Protein AF-A0A0D3DMX8-F1 (afdb_monomer_lite)

Sequence (110 aa):
MVQSGLGWYGVAQKTSNSKWLSYILDQTAVYVVFSGASAAAQHSLLVVTGSRELQWMKWCYKFTRFCFQIGSAIILNYIAVVLMVILSFLSAFNLFRLYSPKRYFQFKSS

Foldseek 3Di:
DPPVVVPPVPPPVPDDPPLVVVLVVLVVVLVVLVVVLVVLVVVLVCLCPPDVVVVGDNPCVPVVVVSVVSVVVSVVSVVVSVVSVVVSVVSVVVVCVVVPDPVVPPPPPD

Structure (mmCIF, N/CA/C/O backbone):
data_AF-A0A0D3DMX8-F1
#
_entry.id   AF-A0A0D3DMX8-F1
#
loop_
_atom_site.group_PDB
_atom_site.id
_atom_site.type_symbol
_atom_site.label_atom_id
_atom_site.label_alt_id
_atom_site.label_comp_id
_atom_site.label_asym_id
_atom_site.label_entity_id
_atom_site.label_seq_id
_atom_site.pdbx_PDB_ins_code
_atom_site.Cartn_x
_atom_site.Cartn_y
_atom_site.Cartn_z
_atom_site.occupancy
_atom_site.B_iso_or_equiv
_atom_site.auth_seq_id
_atom_site.auth_comp_id
_atom_site.auth_asym_id
_atom_site.auth_atom_id
_atom_site.pdbx_PDB_model_num
ATOM 1 N N . MET A 1 1 ? 20.247 2.653 5.549 1.00 36.25 1 MET A N 1
ATOM 2 C CA . MET A 1 1 ? 19.306 3.683 6.055 1.00 36.25 1 MET A CA 1
ATOM 3 C C . MET A 1 1 ? 18.175 3.067 6.896 1.00 36.25 1 MET A C 1
ATOM 5 O O . MET A 1 1 ? 17.082 3.610 6.954 1.00 36.25 1 MET A O 1
ATOM 9 N N . VAL A 1 2 ? 18.442 1.959 7.598 1.00 40.06 2 VAL A N 1
ATOM 10 C CA . VAL A 1 2 ? 17.553 1.346 8.600 1.00 40.06 2 VAL A CA 1
ATOM 1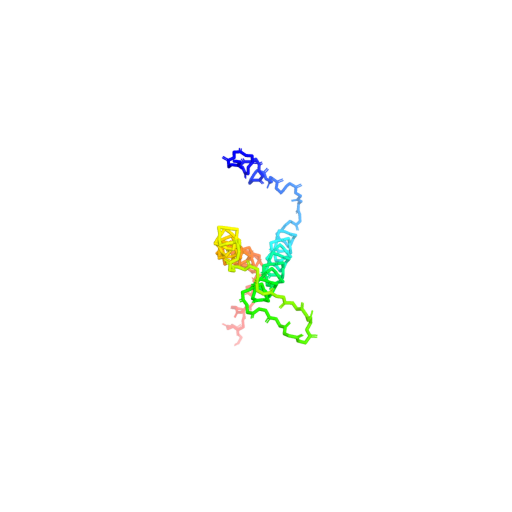1 C C . VAL A 1 2 ? 18.128 1.730 9.960 1.00 40.06 2 VAL A C 1
ATOM 13 O O . VAL A 1 2 ? 18.857 0.964 10.564 1.00 40.06 2 VAL A O 1
ATOM 16 N N . GLN A 1 3 ? 17.950 2.983 10.376 1.00 34.47 3 GLN A N 1
ATOM 17 C CA . GLN A 1 3 ? 18.284 3.371 11.759 1.00 34.47 3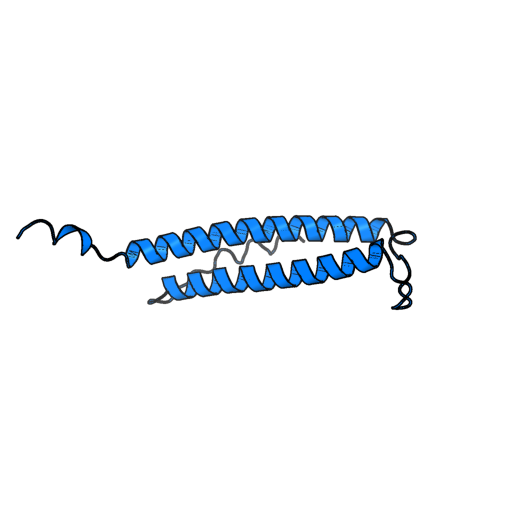 GLN A CA 1
ATOM 18 C C . GLN A 1 3 ? 17.493 4.584 12.265 1.00 34.47 3 GLN A C 1
ATOM 20 O O . GLN A 1 3 ? 17.427 4.805 13.465 1.00 34.47 3 GLN A O 1
ATOM 25 N N . SER A 1 4 ? 16.799 5.314 11.384 1.00 41.50 4 SER A N 1
ATOM 26 C CA . SER A 1 4 ? 15.938 6.445 11.777 1.00 41.50 4 SER A CA 1
ATOM 27 C C . SER A 1 4 ? 14.445 6.087 11.884 1.00 41.50 4 SER A C 1
ATOM 29 O O . SER A 1 4 ? 13.669 6.850 12.449 1.00 41.50 4 SER A O 1
ATOM 31 N N . GLY A 1 5 ? 14.023 4.919 11.377 1.00 41.75 5 GLY A N 1
ATOM 32 C CA . GLY A 1 5 ? 12.617 4.468 11.400 1.00 41.75 5 GLY A CA 1
ATOM 33 C C . GLY A 1 5 ? 12.126 4.002 12.773 1.00 41.75 5 GLY A C 1
ATOM 34 O O . GLY A 1 5 ? 10.944 3.730 12.958 1.00 41.75 5 GLY A O 1
ATOM 35 N N . LEU A 1 6 ? 13.046 3.949 13.734 1.00 45.47 6 LEU A N 1
ATOM 36 C CA . LEU A 1 6 ? 12.823 3.511 15.097 1.00 45.47 6 LEU A CA 1
ATOM 37 C C . LEU A 1 6 ? 12.587 4.708 16.072 1.00 45.47 6 LEU A C 1
ATOM 39 O O . LEU A 1 6 ? 12.580 4.577 17.287 1.00 45.47 6 LEU A O 1
ATOM 43 N N . GLY A 1 7 ? 12.382 5.923 15.556 1.00 41.09 7 GLY A N 1
ATOM 44 C CA . GLY A 1 7 ? 11.988 7.090 16.369 1.00 41.09 7 GLY A CA 1
ATOM 45 C C . GLY A 1 7 ? 10.478 7.357 16.399 1.00 41.09 7 GLY A C 1
ATOM 46 O O . GLY A 1 7 ? 9.987 8.017 17.309 1.00 41.09 7 GLY A O 1
ATOM 47 N N . TRP A 1 8 ? 9.728 6.841 15.416 1.00 39.66 8 TRP A N 1
ATOM 48 C CA . TRP A 1 8 ? 8.326 7.221 15.173 1.00 39.66 8 TRP A CA 1
ATOM 49 C C . TRP A 1 8 ? 7.280 6.312 15.817 1.00 39.66 8 TRP A C 1
ATOM 51 O O . TRP A 1 8 ? 6.148 6.735 16.012 1.00 39.66 8 TRP A O 1
ATOM 61 N N . TYR A 1 9 ? 7.617 5.090 16.222 1.00 44.78 9 TYR A N 1
ATOM 62 C CA . TYR A 1 9 ? 6.679 4.271 17.009 1.00 44.78 9 TYR A CA 1
ATOM 63 C C . TYR A 1 9 ? 6.468 4.806 18.436 1.00 44.78 9 TYR A C 1
ATOM 65 O O . TYR A 1 9 ? 5.640 4.291 19.179 1.00 44.78 9 TYR A O 1
ATOM 73 N N . GLY A 1 10 ? 7.194 5.864 18.809 1.00 39.78 10 GLY A N 1
ATOM 74 C CA . GLY A 1 10 ? 6.958 6.680 19.990 1.00 39.78 10 GLY A CA 1
ATOM 75 C C . GLY A 1 10 ? 5.982 7.834 19.754 1.00 39.78 10 GLY A C 1
ATOM 76 O O . GLY A 1 10 ? 6.072 8.827 20.473 1.00 39.78 10 GLY A O 1
ATOM 77 N N . VAL A 1 11 ? 5.054 7.758 18.786 1.00 50.31 11 VAL A N 1
ATOM 78 C CA . VAL A 1 11 ? 3.878 8.643 18.818 1.00 50.31 11 VAL A CA 1
ATOM 79 C C . VAL A 1 11 ? 3.054 8.248 20.044 1.00 50.31 11 VAL A C 1
ATOM 81 O O . VAL A 1 11 ? 2.113 7.460 19.986 1.00 50.31 11 VAL A O 1
ATOM 84 N N . ALA A 1 12 ? 3.416 8.823 21.187 1.00 44.53 12 ALA A N 1
ATOM 85 C CA . ALA A 1 12 ? 2.503 9.022 22.287 1.00 44.53 12 ALA A CA 1
ATOM 86 C C . ALA A 1 12 ? 1.345 9.862 21.729 1.00 44.53 12 ALA A C 1
ATOM 88 O O . ALA A 1 12 ? 1.436 11.086 21.638 1.00 44.53 12 ALA A O 1
ATOM 89 N N . GLN A 1 13 ? 0.270 9.198 21.294 1.00 54.62 13 GLN A N 1
ATOM 90 C CA . GLN A 1 13 ? -1.016 9.817 20.973 1.00 54.62 13 GLN A CA 1
ATOM 91 C C . GLN A 1 13 ? -1.587 10.423 22.266 1.00 54.62 13 GLN A C 1
ATOM 93 O O . GLN A 1 13 ? -2.478 9.871 22.907 1.00 54.62 13 GLN A O 1
ATOM 98 N N . LYS A 1 14 ? -1.037 11.564 22.691 1.00 48.69 14 LYS A N 1
ATOM 99 C CA . LYS A 1 14 ? -1.546 12.362 23.802 1.00 48.69 14 LYS A CA 1
ATOM 100 C C . LYS A 1 14 ? -2.614 13.307 23.263 1.00 48.69 14 LYS A C 1
ATOM 102 O O . LYS A 1 14 ? -2.364 14.472 22.991 1.00 48.69 14 LYS A O 1
ATOM 107 N N . THR A 1 15 ? -3.825 12.793 23.116 1.00 48.72 15 THR A N 1
ATOM 108 C CA . THR A 1 15 ? -5.046 13.605 23.143 1.00 48.72 15 THR A CA 1
ATOM 109 C C . THR A 1 15 ? -6.149 12.781 23.811 1.00 48.72 15 THR A C 1
ATOM 111 O O . THR A 1 15 ? -5.986 11.575 23.996 1.00 48.72 15 THR A O 1
ATOM 114 N N . SER A 1 16 ? -7.226 13.398 24.282 1.00 47.34 16 SER A N 1
ATOM 115 C CA . SER A 1 16 ? -8.136 12.821 25.286 1.00 47.34 16 SER A CA 1
ATOM 116 C C . SER A 1 16 ? -9.427 12.196 24.708 1.00 47.34 16 SER A C 1
ATOM 118 O O . SER A 1 16 ? -10.254 11.720 25.477 1.00 47.34 16 SER A O 1
ATOM 120 N N . ASN A 1 17 ? -9.597 12.151 23.373 1.00 54.75 17 ASN A N 1
ATOM 121 C CA . ASN A 1 17 ? -10.807 11.690 22.643 1.00 54.75 17 ASN A CA 1
ATOM 122 C C . ASN A 1 17 ? -10.510 10.597 21.569 1.00 54.75 17 ASN A C 1
ATOM 124 O O . ASN A 1 17 ? -11.193 10.466 20.557 1.00 54.75 17 ASN A O 1
ATOM 128 N N . SER A 1 18 ? -9.446 9.813 21.757 1.00 68.81 18 SER A N 1
ATOM 129 C CA . SER A 1 18 ? -8.458 9.547 20.685 1.00 68.81 18 SER A CA 1
ATOM 130 C C . SER A 1 18 ? -8.512 8.224 19.927 1.00 68.81 18 SER A C 1
ATOM 132 O O . SER A 1 18 ? -7.710 8.017 19.020 1.00 68.81 18 SER A O 1
ATOM 134 N N . LYS A 1 19 ? -9.435 7.315 20.249 1.00 78.69 19 LYS A N 1
ATOM 135 C CA . LYS A 1 19 ? -9.480 5.995 19.584 1.00 78.69 19 LYS A CA 1
ATOM 136 C C . LYS A 1 19 ? -10.020 6.070 18.153 1.00 78.69 19 LYS A C 1
ATOM 138 O O . LYS A 1 19 ? -9.519 5.377 17.276 1.00 78.69 19 LYS A O 1
ATOM 143 N N . TRP A 1 20 ? -10.989 6.955 17.912 1.00 82.62 20 TRP A N 1
ATOM 144 C CA . TRP A 1 20 ? -11.506 7.239 16.568 1.00 82.62 20 TRP A CA 1
ATOM 145 C C . TRP A 1 20 ? -10.447 7.875 15.666 1.00 82.62 20 TRP A C 1
ATOM 147 O O . TRP A 1 20 ? -10.331 7.495 14.506 1.00 82.62 20 TRP A O 1
ATOM 157 N N . LEU A 1 21 ? -9.651 8.805 16.205 1.00 85.56 21 LEU A N 1
ATOM 158 C CA . LEU A 1 21 ? -8.586 9.463 15.449 1.00 85.56 21 LEU A CA 1
ATOM 159 C C . LEU A 1 21 ? -7.505 8.461 15.027 1.00 85.56 21 LEU A C 1
ATOM 161 O O . LEU A 1 21 ? -7.133 8.450 13.860 1.00 85.56 21 LEU A O 1
ATOM 165 N N . SER A 1 22 ? -7.062 7.588 15.940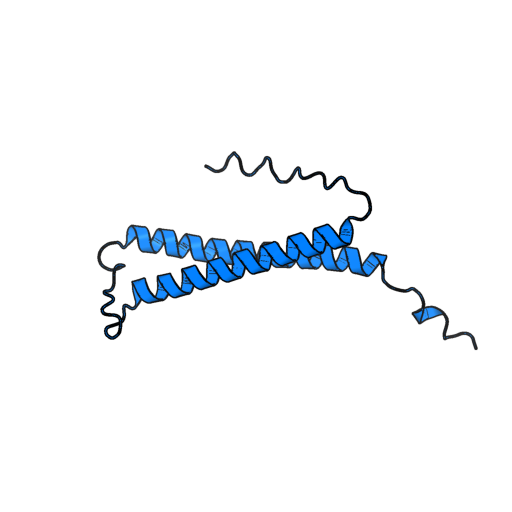 1.00 83.44 22 SER A N 1
ATOM 166 C CA . SER A 1 22 ? -6.104 6.523 15.610 1.00 83.44 22 SER A CA 1
ATOM 167 C C . SER A 1 22 ? -6.643 5.612 14.510 1.00 83.44 22 SER A C 1
ATOM 169 O O . SER A 1 22 ? -5.948 5.382 13.531 1.00 83.44 22 SER A O 1
ATOM 171 N N . TYR A 1 23 ? -7.899 5.164 14.618 1.00 87.94 23 TYR A N 1
ATOM 172 C CA . TYR A 1 23 ? -8.518 4.322 13.594 1.00 87.94 23 TYR A CA 1
ATOM 173 C C . TYR A 1 23 ? -8.576 5.008 12.222 1.00 87.94 23 TYR A C 1
ATOM 175 O O . TYR A 1 23 ? -8.207 4.401 11.221 1.00 87.94 23 TYR A O 1
ATOM 183 N N . ILE A 1 24 ? -8.994 6.278 12.163 1.00 90.38 24 ILE A N 1
ATOM 184 C CA . ILE A 1 24 ? -9.042 7.035 10.903 1.00 90.38 24 ILE A CA 1
ATOM 185 C C . ILE A 1 24 ? -7.636 7.203 10.318 1.00 90.38 24 ILE A C 1
ATOM 187 O O . ILE A 1 24 ? -7.467 7.027 9.116 1.00 90.38 24 ILE A O 1
ATOM 191 N N . LEU A 1 25 ? -6.633 7.515 11.143 1.00 89.94 25 LEU A N 1
ATOM 192 C CA . LEU A 1 25 ? -5.241 7.652 10.703 1.00 89.94 25 LEU A CA 1
ATOM 193 C C . LEU A 1 25 ? -4.665 6.332 10.178 1.00 89.94 25 LEU A C 1
ATOM 195 O O . LEU A 1 25 ? -4.054 6.316 9.111 1.00 89.94 25 LEU A O 1
ATOM 199 N N . ASP A 1 26 ? -4.891 5.225 10.888 1.00 91.69 26 ASP A N 1
ATOM 200 C CA . ASP A 1 26 ? -4.467 3.893 10.450 1.00 91.69 26 ASP A CA 1
ATOM 201 C C . ASP A 1 26 ? -5.122 3.547 9.104 1.00 91.69 26 ASP A C 1
ATOM 203 O O . ASP A 1 26 ? -4.464 3.087 8.171 1.00 91.69 26 ASP A O 1
ATOM 207 N N . GLN A 1 27 ? -6.421 3.822 8.977 1.00 91.88 27 GLN A N 1
ATOM 208 C CA . GLN A 1 27 ? -7.188 3.531 7.774 1.00 91.88 27 GLN A CA 1
ATOM 209 C C . GLN A 1 27 ? -6.734 4.375 6.571 1.00 91.88 27 GLN A C 1
ATOM 211 O O . GLN A 1 27 ? -6.583 3.841 5.470 1.00 91.88 27 GLN A O 1
ATOM 216 N N . THR A 1 28 ? -6.506 5.681 6.745 1.00 94.44 28 THR A N 1
ATOM 217 C CA . THR A 1 28 ? -6.036 6.556 5.657 1.00 94.44 28 THR A CA 1
ATOM 218 C C . THR A 1 28 ? -4.627 6.184 5.209 1.00 94.44 28 THR A C 1
ATOM 220 O O . THR A 1 28 ? -4.372 6.153 4.004 1.00 94.44 28 THR A O 1
ATOM 223 N N . ALA A 1 29 ? -3.737 5.831 6.140 1.00 92.81 29 ALA A N 1
ATOM 224 C CA . ALA A 1 29 ? -2.386 5.381 5.822 1.00 92.81 29 ALA A CA 1
ATOM 225 C C . ALA A 1 29 ? -2.396 4.135 4.920 1.00 92.81 29 ALA A C 1
ATOM 227 O O . ALA A 1 29 ? -1.734 4.137 3.880 1.00 92.81 29 ALA A O 1
ATOM 228 N N . VAL A 1 30 ? -3.203 3.116 5.249 1.00 95.38 30 VAL A N 1
ATOM 229 C CA . VAL A 1 30 ? -3.355 1.908 4.414 1.00 95.38 30 VAL A CA 1
ATOM 230 C C . VAL A 1 30 ? -3.779 2.268 2.992 1.00 95.38 30 VAL A C 1
ATOM 232 O O . VAL A 1 30 ? -3.171 1.797 2.031 1.00 95.38 30 VAL A O 1
ATOM 235 N N . TYR A 1 31 ? -4.807 3.109 2.840 1.00 95.06 31 TYR A N 1
ATOM 236 C CA . TYR A 1 31 ? -5.338 3.467 1.523 1.00 95.06 31 TYR A CA 1
ATOM 237 C C . TYR A 1 31 ? -4.323 4.227 0.664 1.00 95.06 31 TYR A C 1
ATOM 239 O O . TYR A 1 31 ? -4.181 3.946 -0.530 1.00 95.06 31 TYR A O 1
ATOM 247 N N . VAL A 1 32 ? -3.586 5.167 1.257 1.00 96.44 32 VAL A N 1
ATOM 248 C CA . VAL A 1 32 ? -2.563 5.941 0.540 1.00 96.44 32 VAL A CA 1
ATOM 249 C C . VAL A 1 32 ? -1.409 5.038 0.104 1.00 96.44 32 VAL A C 1
ATOM 251 O O . VAL A 1 32 ? -0.991 5.087 -1.052 1.00 96.44 32 VAL A O 1
ATOM 254 N N . VAL A 1 33 ? -0.926 4.160 0.984 1.00 95.56 33 VAL A N 1
ATOM 255 C CA . VAL A 1 33 ? 0.174 3.244 0.650 1.00 95.56 33 VAL A CA 1
ATOM 256 C C . VAL A 1 33 ? -0.260 2.230 -0.411 1.00 95.56 33 VAL A C 1
ATOM 258 O O . VAL A 1 33 ? 0.460 2.027 -1.387 1.00 95.56 33 VAL A O 1
ATOM 261 N N . PHE A 1 34 ? -1.457 1.651 -0.289 1.00 96.44 34 PHE A N 1
ATOM 262 C CA . PHE A 1 34 ? -1.992 0.698 -1.265 1.00 96.44 34 PHE A CA 1
ATOM 263 C C . PHE A 1 34 ? -2.212 1.319 -2.650 1.00 96.44 34 PHE A C 1
ATOM 265 O O . PHE A 1 34 ? -1.869 0.709 -3.668 1.00 96.44 34 PHE A O 1
ATOM 272 N N . SER A 1 35 ? -2.756 2.537 -2.708 1.00 97.12 35 SER A N 1
ATOM 273 C CA . SER A 1 35 ? -2.947 3.254 -3.974 1.00 97.12 35 SER A CA 1
ATOM 274 C C . SER A 1 35 ? -1.610 3.597 -4.635 1.00 97.12 35 SER A C 1
ATOM 276 O O . SER A 1 35 ? -1.430 3.32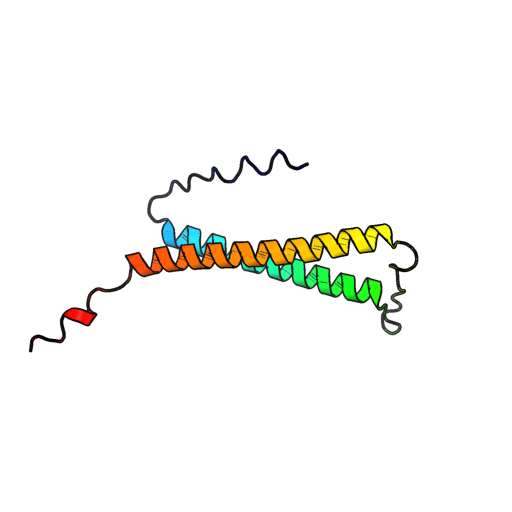2 -5.822 1.00 97.12 35 SER A O 1
ATOM 278 N N . GLY A 1 36 ? -0.633 4.087 -3.864 1.00 96.12 36 GLY A N 1
ATOM 279 C CA . GLY A 1 36 ? 0.724 4.343 -4.348 1.00 96.12 36 GLY A CA 1
ATOM 280 C C . GLY A 1 36 ? 1.432 3.077 -4.841 1.00 96.12 36 GLY A C 1
ATOM 281 O O . GLY A 1 36 ? 2.023 3.082 -5.921 1.00 96.12 36 GLY A O 1
ATOM 282 N N . ALA A 1 37 ? 1.325 1.970 -4.100 1.00 95.94 37 ALA A N 1
ATOM 283 C CA . ALA A 1 37 ? 1.875 0.674 -4.498 1.00 95.94 37 ALA A CA 1
ATOM 284 C C . ALA A 1 37 ? 1.255 0.174 -5.810 1.00 95.94 37 ALA A C 1
ATOM 286 O O . ALA A 1 37 ? 1.973 -0.296 -6.690 1.00 95.94 37 ALA A O 1
ATOM 287 N N . SER A 1 38 ? -0.059 0.340 -5.970 1.00 96.31 38 SER A N 1
ATOM 288 C CA . SER A 1 38 ? -0.785 -0.068 -7.175 1.00 96.31 38 SER A CA 1
ATOM 289 C C . SER A 1 38 ? -0.407 0.776 -8.392 1.00 96.31 38 SER A C 1
ATOM 291 O O . SER A 1 38 ? -0.169 0.223 -9.465 1.00 96.31 38 SER A O 1
ATOM 293 N N . ALA A 1 39 ? -0.259 2.093 -8.227 1.00 96.81 39 ALA A N 1
ATOM 294 C CA . ALA A 1 39 ? 0.239 2.970 -9.287 1.00 96.81 39 ALA A CA 1
ATOM 295 C C . ALA A 1 39 ? 1.674 2.592 -9.704 1.00 96.81 39 ALA A C 1
ATOM 297 O O . ALA A 1 39 ? 1.975 2.481 -10.894 1.00 96.81 39 ALA A O 1
ATOM 298 N N . ALA A 1 40 ? 2.552 2.316 -8.733 1.00 94.88 40 ALA A N 1
ATOM 299 C CA . ALA A 1 40 ? 3.915 1.860 -8.999 1.00 94.88 40 ALA A CA 1
ATOM 300 C C . ALA A 1 40 ? 3.951 0.482 -9.685 1.00 94.88 40 ALA A C 1
ATOM 302 O O . ALA A 1 40 ? 4.772 0.259 -10.579 1.00 94.88 40 ALA A O 1
ATOM 303 N N . ALA A 1 41 ? 3.054 -0.432 -9.308 1.00 95.25 41 ALA A N 1
ATOM 304 C CA . ALA A 1 41 ? 2.919 -1.746 -9.927 1.00 95.25 41 ALA A CA 1
ATOM 305 C C . ALA A 1 41 ? 2.466 -1.640 -11.388 1.00 95.25 41 ALA A C 1
ATOM 307 O O . ALA A 1 41 ? 3.092 -2.235 -12.262 1.00 95.25 41 ALA A O 1
ATOM 308 N N . GLN A 1 42 ? 1.443 -0.831 -11.674 1.00 94.44 42 GLN A N 1
ATOM 309 C CA . GLN A 1 42 ? 0.984 -0.570 -13.043 1.00 94.44 42 GLN A CA 1
ATOM 310 C C . GLN A 1 42 ? 2.088 0.043 -13.903 1.00 94.44 42 GLN A C 1
ATOM 312 O O . GLN A 1 42 ? 2.335 -0.418 -15.017 1.00 94.44 42 GLN A O 1
ATOM 317 N N . HIS A 1 43 ? 2.802 1.033 -13.366 1.00 92.44 43 HIS A N 1
ATOM 318 C CA . HIS A 1 43 ? 3.943 1.615 -14.059 1.00 92.44 43 HIS A CA 1
ATOM 319 C C . HIS A 1 43 ? 5.021 0.559 -14.334 1.00 92.44 43 HIS A C 1
ATOM 321 O O . HIS A 1 43 ? 5.517 0.458 -15.449 1.00 92.44 43 HIS A O 1
ATOM 327 N N . SER A 1 44 ? 5.322 -0.304 -13.365 1.00 91.94 44 SER A N 1
ATOM 328 C CA . SER A 1 44 ? 6.318 -1.369 -13.529 1.00 91.94 44 SER A CA 1
ATOM 329 C C . SER A 1 44 ? 5.907 -2.417 -14.563 1.00 91.94 44 SER A C 1
ATOM 331 O O . SER A 1 44 ? 6.757 -2.899 -15.310 1.00 91.94 44 SER A O 1
ATOM 333 N N . LEU A 1 45 ? 4.613 -2.733 -14.670 1.00 91.00 45 LEU A N 1
ATOM 334 C CA . LEU A 1 45 ? 4.093 -3.605 -15.724 1.00 91.00 45 LEU A CA 1
ATOM 335 C C . LEU A 1 45 ? 4.356 -3.011 -17.105 1.00 91.00 45 LEU A C 1
ATOM 337 O O . LEU A 1 45 ? 4.913 -3.705 -17.952 1.00 91.00 45 LEU A O 1
ATOM 341 N N . LEU A 1 46 ? 4.065 -1.720 -17.298 1.00 91.06 46 LEU A N 1
ATOM 342 C CA . LEU A 1 46 ? 4.381 -1.022 -18.545 1.00 91.06 46 LEU A CA 1
ATOM 343 C C . LEU A 1 46 ? 5.883 -1.123 -18.871 1.00 91.06 46 LEU A C 1
ATOM 345 O O . LEU A 1 46 ? 6.246 -1.269 -20.037 1.00 91.06 46 LEU A O 1
ATOM 349 N N . VAL A 1 47 ? 6.764 -1.074 -17.859 1.00 89.69 47 VAL A N 1
ATOM 350 C CA . VAL A 1 47 ? 8.228 -1.048 -18.059 1.00 89.69 47 VAL A CA 1
ATOM 351 C C . VAL A 1 47 ? 8.723 -2.407 -18.564 1.00 89.69 47 VAL A C 1
ATOM 353 O O . VAL A 1 47 ? 9.666 -2.481 -19.362 1.00 89.69 47 VAL A O 1
ATOM 356 N N . VAL A 1 48 ? 8.077 -3.484 -18.107 1.00 89.19 48 VAL A N 1
ATOM 357 C CA . VAL A 1 48 ? 8.392 -4.873 -18.460 1.00 89.19 48 VAL A CA 1
ATOM 358 C C . VAL A 1 48 ? 7.752 -5.271 -19.793 1.00 89.19 48 VAL A C 1
ATOM 360 O O . VAL A 1 48 ? 8.423 -5.861 -20.645 1.00 89.19 48 VAL A O 1
ATOM 363 N N . THR A 1 49 ? 6.470 -4.962 -20.003 1.00 89.81 49 THR A N 1
ATOM 364 C CA . THR A 1 49 ? 5.735 -5.371 -21.209 1.00 89.81 49 THR A CA 1
ATOM 365 C C . THR A 1 49 ? 6.008 -4.455 -22.396 1.00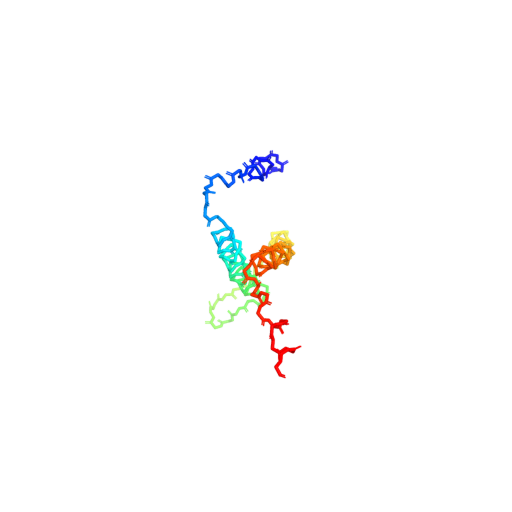 89.81 49 THR A C 1
ATOM 367 O O . THR A 1 49 ? 6.029 -4.930 -23.532 1.00 89.81 49 THR A O 1
ATOM 370 N N . GLY A 1 50 ? 6.253 -3.166 -22.154 1.00 86.31 50 GLY A N 1
ATOM 371 C CA . GLY A 1 50 ? 6.222 -2.133 -23.188 1.00 86.31 50 GLY A CA 1
ATOM 372 C C . GLY A 1 50 ? 4.824 -1.980 -23.800 1.00 86.31 50 GLY A C 1
ATOM 373 O O . GLY A 1 50 ? 3.924 -2.790 -23.569 1.00 86.31 50 GLY A O 1
ATOM 374 N N . SER A 1 51 ? 4.626 -0.934 -24.595 1.00 85.88 51 SER A N 1
ATOM 375 C CA . SER A 1 51 ? 3.400 -0.735 -25.374 1.00 85.88 51 SER A CA 1
ATOM 376 C C . SER A 1 51 ? 3.712 0.026 -26.659 1.00 85.88 51 SER A C 1
ATOM 378 O O . SER A 1 51 ? 4.327 1.088 -26.632 1.00 85.88 51 SER A O 1
ATOM 380 N N . ARG A 1 52 ? 3.307 -0.528 -27.808 1.00 80.06 52 ARG A N 1
ATOM 381 C CA . ARG A 1 52 ? 3.553 0.110 -29.113 1.00 80.06 52 ARG A CA 1
ATOM 382 C C . ARG A 1 52 ? 2.684 1.352 -29.312 1.00 80.06 52 ARG A C 1
ATOM 384 O O . ARG A 1 52 ? 3.192 2.352 -29.800 1.00 80.06 52 ARG A O 1
ATOM 391 N N . GLU A 1 53 ? 1.443 1.307 -28.829 1.00 84.62 53 GLU A N 1
ATOM 392 C CA . GLU A 1 53 ? 0.474 2.409 -28.912 1.00 84.62 53 GLU A CA 1
ATOM 393 C C . GLU A 1 53 ? 0.933 3.674 -28.170 1.00 84.62 53 GLU A C 1
ATOM 395 O O . GLU A 1 53 ? 0.689 4.784 -28.627 1.00 84.62 53 GLU A O 1
ATOM 400 N N . LEU A 1 54 ? 1.645 3.520 -27.047 1.00 83.38 54 LEU A N 1
ATOM 401 C CA . LEU A 1 54 ? 2.199 4.639 -26.270 1.00 83.38 54 LEU A CA 1
ATOM 402 C C . LEU A 1 54 ? 3.658 4.950 -26.654 1.00 83.38 54 LEU A C 1
ATOM 404 O O . LEU A 1 54 ? 4.337 5.688 -25.942 1.00 83.38 54 LEU A O 1
ATOM 408 N N . GLN A 1 55 ? 4.170 4.335 -27.731 1.00 84.00 55 GLN A N 1
ATOM 409 C CA . GLN A 1 55 ? 5.582 4.367 -28.142 1.00 84.00 55 GLN A CA 1
ATOM 410 C C . GLN A 1 55 ? 6.562 4.021 -27.003 1.00 84.00 55 GLN A C 1
ATOM 412 O O . GLN A 1 55 ? 7.707 4.477 -26.971 1.00 84.00 55 GLN A O 1
ATOM 417 N N . TRP A 1 56 ? 6.122 3.193 -26.053 1.00 83.06 56 TRP A N 1
ATOM 418 C CA . TRP A 1 56 ? 6.868 2.880 -24.846 1.00 83.06 56 TRP A CA 1
ATOM 419 C C . TRP A 1 56 ? 7.654 1.581 -25.001 1.00 83.06 56 TRP A C 1
ATOM 421 O O . TRP A 1 56 ? 7.099 0.483 -25.100 1.00 83.06 56 TRP A O 1
ATOM 431 N N . MET A 1 57 ? 8.977 1.713 -25.027 1.00 83.81 57 MET A N 1
ATOM 432 C CA . MET A 1 57 ? 9.904 0.597 -25.206 1.00 83.81 57 MET A CA 1
ATOM 433 C C . MET A 1 57 ? 10.126 -0.162 -23.893 1.00 83.81 57 MET A C 1
ATOM 435 O O . MET A 1 57 ? 9.994 0.399 -22.812 1.00 83.81 57 MET A O 1
ATOM 439 N N . LYS A 1 58 ? 10.498 -1.445 -23.971 1.00 85.88 58 LYS A N 1
ATOM 440 C CA . LYS A 1 58 ? 10.831 -2.261 -22.790 1.00 85.88 58 LYS A CA 1
ATOM 441 C C . LYS A 1 58 ? 12.167 -1.814 -22.193 1.00 85.88 58 LYS A C 1
ATOM 443 O O . LYS A 1 58 ? 13.208 -1.994 -22.825 1.00 85.88 58 LYS A O 1
ATOM 448 N N . TRP A 1 59 ? 12.170 -1.298 -20.964 1.00 84.44 59 TRP A N 1
ATOM 449 C CA . TRP A 1 59 ? 13.406 -0.819 -20.321 1.00 84.44 59 TRP A CA 1
ATOM 450 C C . TRP A 1 59 ? 14.137 -1.930 -19.567 1.00 84.44 59 TRP A C 1
ATOM 452 O O . TRP A 1 59 ? 15.367 -1.908 -19.477 1.00 84.44 59 TRP A O 1
ATOM 462 N N . CYS A 1 60 ? 13.407 -2.931 -19.063 1.00 84.88 60 CYS A N 1
ATOM 463 C CA . CYS A 1 60 ? 14.001 -3.990 -18.243 1.00 84.88 60 CYS A CA 1
ATOM 464 C C . CYS A 1 60 ? 15.005 -4.874 -18.983 1.00 84.88 60 CYS A C 1
ATOM 466 O O . CYS A 1 60 ? 15.810 -5.523 -18.326 1.00 84.88 60 CYS A O 1
ATOM 468 N N . TYR A 1 61 ? 15.022 -4.860 -20.319 1.00 82.31 61 TYR A N 1
ATOM 469 C CA . TYR A 1 61 ? 16.065 -5.536 -21.093 1.00 82.31 61 TYR A CA 1
ATOM 470 C C . TYR A 1 61 ? 17.441 -4.876 -20.911 1.00 82.31 61 TYR A C 1
ATOM 472 O O . TYR A 1 61 ? 18.454 -5.564 -20.833 1.00 82.31 61 TYR A O 1
ATOM 480 N N . LYS A 1 62 ? 17.482 -3.540 -20.800 1.00 83.69 62 LYS A N 1
ATOM 481 C CA . LYS A 1 62 ? 18.732 -2.782 -20.644 1.00 83.69 62 LYS A CA 1
ATOM 482 C C . LYS A 1 62 ? 19.100 -2.544 -19.177 1.00 83.69 62 LYS A C 1
ATOM 484 O O . LYS A 1 62 ? 20.277 -2.554 -18.834 1.00 83.69 62 LYS A O 1
ATOM 489 N N . PHE A 1 63 ? 18.104 -2.356 -18.309 1.00 85.88 63 PHE A N 1
ATOM 490 C CA . PHE A 1 63 ? 18.282 -2.007 -16.893 1.00 85.88 63 PHE A CA 1
ATOM 491 C C . PHE A 1 63 ? 17.762 -3.099 -15.945 1.00 85.88 63 PHE A C 1
ATOM 493 O O . PHE A 1 63 ? 16.993 -2.837 -15.020 1.00 85.88 63 PHE A O 1
ATOM 500 N N . THR A 1 64 ? 18.205 -4.339 -16.157 1.00 88.50 64 THR A N 1
ATOM 501 C CA . THR A 1 64 ? 17.766 -5.525 -15.397 1.00 88.50 64 THR A CA 1
ATOM 502 C C . THR A 1 64 ? 17.908 -5.360 -13.881 1.00 88.50 64 THR A C 1
ATOM 504 O O . THR A 1 64 ? 16.978 -5.669 -13.138 1.00 88.50 64 THR A O 1
ATOM 507 N N . ARG A 1 65 ? 19.035 -4.810 -13.409 1.00 91.12 65 ARG A N 1
ATOM 508 C CA . ARG A 1 65 ? 19.304 -4.613 -11.973 1.00 91.12 65 ARG A CA 1
ATOM 509 C C . ARG A 1 65 ? 18.297 -3.674 -11.306 1.00 91.12 65 ARG A C 1
ATOM 511 O O . ARG A 1 65 ? 17.798 -3.982 -10.228 1.00 91.12 65 ARG A O 1
ATOM 518 N N . PHE A 1 66 ? 17.980 -2.558 -11.961 1.00 88.12 66 PHE A N 1
ATOM 519 C CA . PHE A 1 66 ? 17.002 -1.591 -11.459 1.00 88.12 66 PHE A CA 1
ATOM 520 C C . PHE A 1 66 ? 15.594 -2.184 -11.440 1.00 88.12 66 PHE A C 1
ATOM 522 O O . PHE A 1 66 ? 14.879 -2.025 -10.453 1.00 88.12 66 PHE A O 1
ATOM 529 N N . CYS A 1 67 ? 15.221 -2.932 -12.482 1.00 91.38 67 CYS A N 1
ATOM 530 C CA . CYS A 1 67 ? 13.925 -3.605 -12.525 1.00 91.38 67 CYS A CA 1
ATOM 531 C C . CYS A 1 67 ? 13.761 -4.634 -11.405 1.00 91.38 67 CYS A C 1
ATOM 533 O O . CYS A 1 67 ? 12.701 -4.697 -10.788 1.00 91.38 67 CYS A O 1
ATOM 535 N N . PHE A 1 68 ? 14.810 -5.397 -11.090 1.00 92.19 68 PHE A N 1
ATOM 536 C CA . PHE A 1 68 ? 14.763 -6.346 -9.978 1.00 92.19 68 PHE A CA 1
ATOM 537 C C . PHE A 1 68 ? 14.622 -5.644 -8.621 1.00 92.19 68 PHE A C 1
ATOM 539 O O . PHE A 1 68 ? 13.864 -6.098 -7.767 1.00 92.19 68 PHE A O 1
ATOM 546 N N . GLN A 1 69 ? 15.318 -4.520 -8.432 1.00 94.56 69 GLN A N 1
ATOM 547 C CA . GLN A 1 69 ? 15.265 -3.736 -7.196 1.00 94.56 69 GLN A CA 1
ATOM 548 C C . GLN A 1 69 ? 13.898 -3.071 -6.972 1.00 94.56 69 GLN A C 1
ATOM 550 O O . GLN A 1 69 ? 13.385 -3.071 -5.857 1.00 94.56 69 GLN A O 1
ATOM 555 N N . ILE A 1 70 ? 13.291 -2.512 -8.019 1.00 93.00 70 ILE A N 1
ATOM 556 C CA . ILE A 1 70 ? 11.941 -1.937 -7.940 1.00 93.00 70 ILE A CA 1
ATOM 557 C C . ILE A 1 70 ? 10.883 -3.028 -7.789 1.00 93.00 70 ILE A C 1
ATOM 559 O O . ILE A 1 70 ? 9.970 -2.876 -6.980 1.00 93.00 70 ILE A O 1
ATOM 563 N N . GLY A 1 71 ? 11.031 -4.149 -8.499 1.00 93.00 71 GLY A N 1
ATOM 564 C CA . GLY A 1 71 ? 10.140 -5.297 -8.354 1.00 93.00 71 GLY A CA 1
ATOM 565 C C . GLY A 1 71 ? 10.111 -5.813 -6.915 1.00 93.00 71 GLY A C 1
ATOM 566 O O . GLY A 1 71 ? 9.034 -5.986 -6.346 1.00 93.00 71 GLY A O 1
ATOM 567 N N . SER A 1 72 ? 11.278 -5.976 -6.283 1.00 95.12 72 SER A N 1
ATOM 568 C CA . SER A 1 72 ? 11.347 -6.384 -4.876 1.00 95.12 72 SER A CA 1
ATOM 569 C C . SER A 1 72 ? 10.791 -5.321 -3.925 1.00 95.12 72 SER A C 1
ATOM 571 O O . SER A 1 72 ? 10.087 -5.669 -2.977 1.00 95.12 72 SER A O 1
ATOM 573 N N . ALA A 1 73 ? 11.020 -4.032 -4.196 1.00 95.69 73 ALA A N 1
ATOM 574 C CA . ALA A 1 73 ? 10.448 -2.940 -3.409 1.00 95.69 73 ALA A CA 1
ATOM 575 C C . ALA A 1 73 ? 8.911 -2.923 -3.456 1.00 95.69 73 ALA A C 1
ATOM 577 O O . ALA A 1 73 ? 8.273 -2.709 -2.427 1.00 95.69 73 ALA A O 1
ATOM 578 N N . ILE A 1 74 ? 8.306 -3.191 -4.616 1.00 96.06 74 ILE A N 1
ATOM 579 C CA . ILE A 1 74 ? 6.846 -3.278 -4.767 1.00 96.06 74 ILE A CA 1
ATOM 580 C C . ILE A 1 74 ? 6.291 -4.465 -3.981 1.00 96.06 74 ILE A C 1
ATOM 582 O O . ILE A 1 74 ? 5.306 -4.307 -3.263 1.00 96.06 74 ILE A O 1
ATOM 586 N N . ILE A 1 75 ? 6.942 -5.631 -4.051 1.00 96.38 75 ILE A N 1
ATOM 587 C CA . ILE A 1 75 ? 6.544 -6.813 -3.270 1.00 96.38 75 ILE A CA 1
ATOM 588 C C . ILE A 1 75 ? 6.581 -6.497 -1.769 1.00 96.38 75 ILE A C 1
ATOM 590 O O . ILE A 1 75 ? 5.614 -6.765 -1.057 1.00 96.38 75 ILE A O 1
ATOM 594 N N . LEU A 1 76 ? 7.660 -5.873 -1.288 1.00 96.38 76 LEU A N 1
ATOM 595 C CA . LEU A 1 76 ? 7.777 -5.457 0.113 1.00 96.38 76 LEU A CA 1
ATOM 596 C C . LEU A 1 76 ? 6.723 -4.416 0.504 1.00 96.38 76 LEU A C 1
ATOM 598 O O . LEU A 1 76 ? 6.210 -4.465 1.620 1.00 96.38 76 LEU A O 1
ATOM 602 N N . ASN A 1 77 ? 6.363 -3.509 -0.404 1.00 95.69 77 ASN A N 1
ATOM 603 C CA . ASN A 1 77 ? 5.300 -2.536 -0.172 1.00 95.69 77 ASN A CA 1
ATOM 604 C C . ASN A 1 77 ? 3.945 -3.235 0.036 1.00 95.69 77 ASN A C 1
ATOM 606 O O . ASN A 1 77 ? 3.260 -2.961 1.016 1.00 95.69 77 ASN A O 1
ATOM 610 N N . TYR A 1 78 ? 3.602 -4.229 -0.787 1.00 96.75 78 TYR A N 1
ATOM 611 C CA . TYR A 1 78 ? 2.384 -5.018 -0.573 1.00 96.75 78 TYR A CA 1
ATOM 612 C C . TYR A 1 78 ? 2.394 -5.799 0.747 1.00 96.75 78 TYR A C 1
ATOM 614 O O . TYR A 1 78 ? 1.367 -5.857 1.421 1.00 96.75 78 TYR A O 1
ATOM 622 N N . ILE A 1 79 ? 3.542 -6.341 1.168 1.00 97.06 79 ILE A N 1
ATOM 623 C CA . ILE A 1 79 ? 3.675 -6.960 2.499 1.00 97.06 79 ILE A CA 1
ATOM 624 C C . ILE A 1 79 ? 3.402 -5.922 3.598 1.00 97.06 79 ILE A C 1
ATOM 626 O O . ILE A 1 79 ? 2.659 -6.202 4.539 1.00 97.06 79 ILE A O 1
ATOM 630 N N . ALA A 1 80 ? 3.943 -4.708 3.466 1.00 95.25 80 ALA A N 1
ATOM 631 C CA . ALA A 1 80 ? 3.683 -3.620 4.404 1.00 95.25 80 ALA A CA 1
ATOM 632 C C . ALA A 1 80 ? 2.196 -3.229 4.443 1.00 95.25 80 ALA A C 1
ATOM 634 O O . ALA A 1 80 ? 1.653 -3.056 5.532 1.00 95.25 80 ALA A O 1
ATOM 635 N N . VAL A 1 81 ? 1.512 -3.166 3.294 1.00 96.19 81 VAL A N 1
ATOM 636 C CA . VAL A 1 81 ? 0.059 -2.928 3.228 1.00 96.19 81 VAL A CA 1
ATOM 637 C C . VAL A 1 81 ? -0.704 -3.990 4.018 1.00 96.19 81 VAL A C 1
ATOM 639 O O . VAL A 1 81 ? -1.568 -3.638 4.816 1.00 96.19 81 VAL A O 1
ATOM 642 N N . VAL A 1 82 ? -0.373 -5.275 3.855 1.00 96.25 82 VAL A N 1
ATOM 643 C CA . VAL A 1 82 ? -1.026 -6.364 4.603 1.00 96.25 82 VAL A CA 1
ATOM 644 C C . VAL A 1 82 ? -0.838 -6.183 6.111 1.00 96.25 82 VAL A C 1
ATOM 646 O O . VAL A 1 82 ? -1.802 -6.292 6.865 1.00 96.25 82 VAL A O 1
ATOM 649 N N . LEU A 1 83 ? 0.375 -5.849 6.559 1.00 94.94 83 LEU A N 1
ATOM 650 C CA . LEU A 1 83 ? 0.637 -5.569 7.974 1.00 94.94 83 LEU A CA 1
ATOM 651 C C . LEU A 1 83 ? -0.178 -4.371 8.478 1.00 94.94 83 LEU A C 1
ATOM 653 O O . LEU A 1 83 ? -0.771 -4.446 9.553 1.00 94.9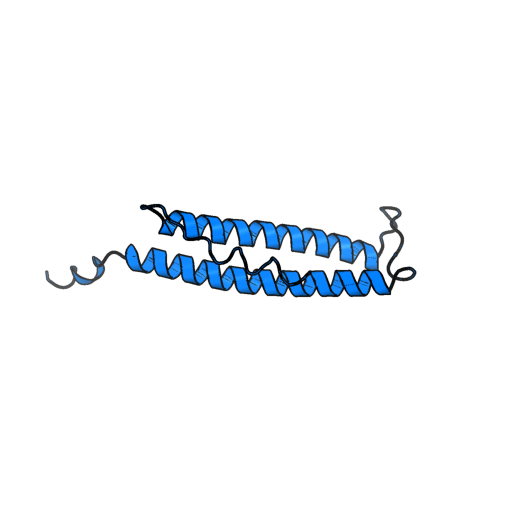4 83 LEU A O 1
ATOM 657 N N . MET A 1 84 ? -0.260 -3.290 7.700 1.00 93.06 84 MET A N 1
ATOM 658 C CA . MET A 1 84 ? -1.062 -2.122 8.064 1.00 93.06 84 MET A CA 1
ATOM 659 C C . MET A 1 84 ? -2.560 -2.453 8.140 1.00 93.06 84 MET A C 1
ATOM 661 O O . MET A 1 84 ? -3.217 -2.015 9.077 1.00 93.06 84 MET A O 1
ATOM 665 N N . VAL A 1 85 ? -3.095 -3.285 7.239 1.00 95.00 85 VAL A N 1
ATOM 666 C CA . VAL A 1 85 ? -4.495 -3.753 7.298 1.00 95.00 85 VAL A CA 1
ATOM 667 C C . VAL A 1 85 ? -4.778 -4.490 8.609 1.00 95.00 85 VAL A C 1
ATOM 669 O O . VAL A 1 85 ? -5.813 -4.260 9.235 1.00 95.00 85 VAL A O 1
ATOM 672 N N . ILE A 1 86 ? -3.854 -5.345 9.061 1.00 94.19 86 ILE A N 1
ATOM 673 C CA . ILE A 1 86 ? -3.983 -6.057 10.342 1.00 94.19 86 ILE A CA 1
ATOM 674 C C . ILE A 1 86 ? -4.009 -5.062 11.513 1.00 94.19 86 ILE A C 1
ATOM 676 O O . ILE A 1 86 ? -4.826 -5.204 12.426 1.00 94.19 86 ILE A O 1
ATOM 680 N N . LEU A 1 87 ? -3.157 -4.032 11.479 1.00 90.69 87 LEU A N 1
ATOM 681 C CA . LEU A 1 87 ? -3.139 -2.977 12.497 1.00 90.69 87 LEU A CA 1
ATOM 682 C C . LEU A 1 87 ? -4.448 -2.175 12.509 1.00 90.69 87 LEU A C 1
ATOM 684 O O . LEU A 1 87 ? -5.037 -1.995 13.576 1.00 90.69 87 LEU A O 1
ATOM 688 N N . SER A 1 88 ? -4.958 -1.768 11.342 1.00 92.69 88 SER A N 1
ATOM 689 C CA . SER A 1 88 ? -6.250 -1.082 11.225 1.00 92.69 88 SER A CA 1
ATOM 690 C C . SER A 1 88 ? -7.398 -1.943 11.750 1.00 92.69 88 SER A C 1
ATOM 692 O O . SER A 1 88 ? -8.267 -1.436 12.457 1.00 92.69 88 SER A O 1
ATOM 694 N N . PHE A 1 89 ? -7.381 -3.252 11.481 1.00 92.88 89 PHE A N 1
ATOM 695 C CA . PHE A 1 89 ? -8.373 -4.185 12.013 1.00 92.88 89 PHE A CA 1
ATOM 696 C C . PHE A 1 89 ? -8.325 -4.261 13.543 1.00 92.88 89 PHE A C 1
ATOM 698 O O . PHE A 1 89 ? -9.366 -4.203 14.199 1.00 92.88 89 PHE A O 1
ATOM 705 N N . LEU A 1 90 ? -7.131 -4.331 14.136 1.00 90.50 90 LEU A N 1
ATOM 706 C CA . LEU A 1 90 ? -6.975 -4.353 15.591 1.00 90.50 90 LEU A CA 1
ATOM 707 C C . LEU A 1 90 ? -7.428 -3.028 16.233 1.00 90.50 90 LEU A C 1
ATOM 709 O O . LEU A 1 90 ? -8.080 -3.036 17.280 1.00 90.50 90 LEU A O 1
ATOM 713 N N . SER A 1 91 ? -7.129 -1.897 15.590 1.00 88.81 91 SER A N 1
ATOM 714 C CA . SER A 1 91 ? -7.576 -0.552 15.978 1.00 88.81 91 SER A CA 1
ATOM 715 C C . SER A 1 91 ? -9.109 -0.451 15.962 1.00 88.81 91 SER A C 1
ATOM 717 O O . SER A 1 91 ? -9.727 -0.097 16.972 1.00 88.81 91 SER A O 1
ATOM 719 N N . ALA A 1 92 ? -9.739 -0.898 14.870 1.00 89.56 92 ALA A N 1
ATOM 720 C CA . ALA A 1 92 ? -11.190 -0.972 14.714 1.00 89.56 92 ALA A CA 1
ATOM 721 C C . ALA A 1 92 ? -11.832 -1.869 15.777 1.00 89.56 92 ALA A C 1
ATOM 723 O O . ALA A 1 92 ? -12.788 -1.480 16.445 1.00 89.56 92 ALA A O 1
ATOM 724 N N . PHE A 1 93 ? -11.284 -3.065 15.980 1.00 88.69 93 PHE A N 1
ATOM 725 C CA . PHE A 1 93 ? -11.797 -4.021 16.951 1.00 88.69 93 PHE A CA 1
ATOM 726 C C . PHE A 1 93 ? -11.766 -3.460 18.376 1.00 88.69 93 PHE A C 1
ATOM 728 O O . PHE A 1 93 ? -12.749 -3.570 19.112 1.00 88.69 93 PHE A O 1
ATOM 735 N N . ASN A 1 94 ? -10.671 -2.798 18.757 1.00 86.75 94 ASN A N 1
ATOM 736 C CA . ASN A 1 94 ? -10.569 -2.121 20.046 1.00 86.75 94 ASN A CA 1
ATOM 737 C C . ASN A 1 94 ? -11.574 -0.969 20.169 1.00 86.75 94 ASN A C 1
ATOM 739 O O . ASN A 1 94 ? -12.180 -0.809 21.226 1.00 86.75 94 ASN A O 1
ATOM 743 N N . LEU A 1 95 ? -11.788 -0.186 19.110 1.00 86.31 95 LEU A N 1
ATOM 744 C CA . LEU A 1 95 ? -12.773 0.895 19.090 1.00 86.31 95 LEU A CA 1
ATOM 745 C C . LEU A 1 95 ? -14.205 0.367 19.269 1.00 86.31 95 LEU A C 1
ATOM 747 O O . LEU A 1 95 ? -14.921 0.805 20.173 1.00 86.31 95 LEU A O 1
ATOM 751 N N . PHE A 1 96 ? -14.604 -0.610 18.453 1.00 86.31 96 PHE A N 1
ATOM 752 C CA . PHE A 1 96 ? -15.950 -1.181 18.475 1.00 86.31 96 PHE A CA 1
ATOM 753 C C . PHE A 1 96 ? -16.232 -1.949 19.761 1.00 86.31 96 PHE A C 1
ATOM 755 O O . PHE A 1 96 ? -17.342 -1.873 20.277 1.00 86.31 96 PHE A O 1
ATOM 762 N N . ARG A 1 97 ? -15.234 -2.618 20.349 1.00 84.69 97 ARG A N 1
ATOM 763 C CA . ARG A 1 97 ? -15.394 -3.276 21.652 1.00 84.69 97 ARG A CA 1
ATOM 764 C C . ARG A 1 97 ? -15.782 -2.286 22.757 1.00 84.69 97 ARG A C 1
ATOM 766 O O . ARG A 1 97 ? -16.574 -2.651 23.620 1.00 84.69 97 ARG A O 1
ATOM 773 N N . LEU A 1 98 ? -15.253 -1.058 22.742 1.00 80.31 98 LEU A N 1
ATOM 774 C CA . LEU A 1 98 ? -15.603 -0.036 23.739 1.00 80.31 98 LEU A CA 1
ATOM 775 C C . LEU A 1 98 ? -16.999 0.563 23.537 1.00 80.31 98 LEU A C 1
ATOM 777 O O . LEU A 1 98 ? -17.639 0.925 24.518 1.00 80.31 98 LEU A O 1
ATOM 781 N N . TYR A 1 99 ? -17.455 0.674 22.290 1.00 73.00 99 TYR A N 1
ATOM 782 C CA . TYR A 1 99 ? -18.763 1.246 21.948 1.00 73.00 99 TYR A CA 1
ATOM 783 C C . TYR A 1 99 ? -19.870 0.196 21.764 1.00 73.00 99 TYR A C 1
ATOM 785 O O . TYR A 1 99 ? -21.012 0.563 21.493 1.00 73.00 99 TYR A O 1
ATOM 793 N N . SER A 1 100 ? -19.561 -1.095 21.929 1.00 72.25 100 SER A N 1
ATOM 794 C CA . SER A 1 100 ? -20.531 -2.177 21.756 1.00 72.25 100 SER A CA 1
ATOM 795 C C . SER A 1 100 ? -21.651 -2.078 22.809 1.00 72.25 100 SER A C 1
ATOM 797 O O . SER A 1 100 ? -21.380 -2.210 24.011 1.00 72.25 100 SER A O 1
ATOM 799 N N . PRO A 1 101 ? -22.913 -1.820 22.412 1.00 61.41 101 PRO A N 1
ATOM 800 C CA . PRO A 1 101 ? -23.991 -1.565 23.356 1.00 61.41 101 PRO A CA 1
ATOM 801 C C . PRO A 1 101 ? -24.394 -2.860 24.062 1.00 61.41 101 PRO A C 1
ATOM 803 O O . PRO A 1 101 ? -24.931 -3.758 23.432 1.00 61.41 101 PRO A O 1
ATOM 806 N N . LYS A 1 102 ? -24.278 -2.947 25.394 1.00 57.97 102 LYS A N 1
ATOM 807 C CA . LYS A 1 102 ? -24.757 -4.109 26.183 1.00 57.97 102 LYS A CA 1
ATOM 808 C C . LYS A 1 102 ? -26.285 -4.356 26.127 1.00 57.97 102 LYS A C 1
ATOM 810 O O . LYS A 1 102 ? -26.803 -5.176 26.881 1.00 57.97 102 LYS A O 1
ATOM 815 N N . ARG A 1 103 ? -27.028 -3.663 25.254 1.00 55.78 103 ARG A N 1
ATOM 816 C CA . ARG A 1 103 ? -28.500 -3.686 25.174 1.00 55.78 103 ARG A CA 1
ATOM 817 C C . ARG A 1 103 ? -29.101 -5.012 24.709 1.00 55.78 103 ARG A C 1
ATOM 819 O O . ARG A 1 103 ? -30.285 -5.218 24.942 1.00 55.78 103 ARG A O 1
ATOM 826 N N . TYR A 1 104 ? -28.332 -5.908 24.093 1.00 54.72 104 TYR A N 1
ATOM 827 C CA . TYR A 1 104 ? -28.868 -7.193 23.620 1.00 54.72 104 TYR A CA 1
ATOM 828 C C . TYR A 1 104 ? -29.291 -8.146 24.756 1.00 54.72 104 TYR A C 1
ATOM 830 O O . TYR A 1 104 ? -30.095 -9.038 24.513 1.00 54.72 104 TYR A O 1
ATOM 838 N N . PHE A 1 105 ? -28.833 -7.942 25.999 1.00 56.12 105 PHE A N 1
ATOM 839 C CA . PHE A 1 105 ? -29.203 -8.806 27.134 1.00 56.12 105 PHE A CA 1
ATOM 840 C C . PHE A 1 105 ? -30.431 -8.349 27.941 1.00 56.12 105 PHE A C 1
ATOM 842 O O . PHE A 1 105 ? -30.863 -9.080 28.824 1.00 56.12 105 PHE A O 1
ATOM 849 N N . GLN A 1 106 ? -31.025 -7.187 27.647 1.00 56.22 106 GLN A N 1
ATOM 850 C CA . GLN A 1 106 ? -32.174 -6.667 28.414 1.00 56.22 106 GLN A CA 1
ATOM 851 C C . GLN A 1 106 ? -33.546 -7.131 27.885 1.00 56.22 106 GLN A C 1
ATOM 853 O O . GLN A 1 106 ? -34.548 -6.957 28.564 1.00 56.22 106 GLN A O 1
ATOM 858 N N . PHE A 1 107 ? -33.620 -7.743 26.697 1.00 57.66 107 PHE A N 1
ATOM 859 C CA . PHE A 1 107 ? -34.900 -8.135 26.079 1.00 57.66 107 PHE A CA 1
ATOM 860 C C . PHE A 1 107 ? -35.395 -9.546 26.448 1.00 57.66 107 PHE A C 1
ATOM 862 O O . PHE A 1 107 ? -36.398 -10.001 25.909 1.00 57.66 107 PHE A O 1
ATOM 869 N N . LYS A 1 108 ? -34.719 -10.245 27.371 1.00 53.31 108 LYS A N 1
ATOM 870 C CA . LYS A 1 108 ? -35.130 -11.573 27.863 1.00 53.31 108 LYS A CA 1
ATOM 871 C C . LYS A 1 108 ? -35.541 -11.524 29.337 1.00 53.31 108 LYS A C 1
ATOM 873 O O . LYS A 1 108 ? -35.068 -12.315 30.143 1.00 53.31 108 LYS A O 1
ATOM 878 N N . SER A 1 109 ? -36.371 -10.546 29.689 1.00 58.38 109 SER A N 1
ATOM 879 C CA . SER A 1 109 ? -37.055 -10.470 30.985 1.00 58.38 109 SER A CA 1
ATOM 880 C C . SER A 1 109 ? -38.327 -9.621 30.872 1.00 58.38 109 SER A C 1
ATOM 882 O O . SER A 1 109 ? -38.485 -8.636 31.591 1.00 58.38 109 SER A O 1
ATOM 884 N N . SER A 1 110 ? -39.218 -9.979 29.946 1.00 50.22 110 SER A N 1
ATOM 885 C CA . SER A 1 110 ? -40.620 -9.561 29.987 1.00 50.22 110 SER A CA 1
ATOM 886 C C . SER A 1 110 ? -41.520 -10.704 29.559 1.00 50.22 110 SER A C 1
ATOM 888 O O . SER A 1 110 ? -41.031 -11.573 28.802 1.00 50.22 110 SER A O 1
#

pLDDT: mean 79.84, std 18.87, range [34.47, 97.12]

Organism: NCBI:txid109376

Radius of gyration: 21.92 Å; chains: 1; bounding box: 60×25×60 Å

InterPro domains:
  IPR006459 Casparian strip membrane protein [TIGR01569] (14-94)
  IPR006702 Casparian strip membrane protein domain [PF04535] (3-83)

Secondary structure (DSSP, 8-state):
--SSTTSGGG-----SSTHHHHHHHHHHHHHHHHHHHHHHHHHHHHHHH-BTTTTB---TTT-HHHHHHHHHHHHHHHHHHHHHHHHHHHHHHHHHHHH--GGGGSSS--